Protein AF-A0AAD1R9L5-F1 (afdb_monomer)

Structure (mmCIF, N/CA/C/O backbone):
data_AF-A0AAD1R9L5-F1
#
_entry.id   AF-A0AAD1R9L5-F1
#
loop_
_atom_site.group_PDB
_atom_site.id
_atom_site.type_symbol
_atom_site.label_atom_id
_atom_site.label_alt_id
_atom_site.label_comp_id
_atom_site.label_asym_id
_atom_site.label_entity_id
_atom_site.label_seq_id
_atom_site.pdbx_PDB_ins_code
_atom_site.Cartn_x
_atom_site.Cartn_y
_atom_site.Cartn_z
_atom_site.occupancy
_atom_site.B_iso_or_equiv
_atom_site.auth_seq_id
_atom_site.auth_comp_id
_atom_site.auth_asym_id
_atom_site.auth_atom_id
_atom_site.pdbx_PDB_model_num
ATOM 1 N N . MET A 1 1 ? -3.241 -25.540 5.988 1.00 54.34 1 MET A N 1
ATOM 2 C CA . MET A 1 1 ? -2.332 -26.072 4.956 1.00 54.34 1 MET A CA 1
ATOM 3 C C . MET A 1 1 ? -3.235 -26.366 3.775 1.00 54.34 1 MET A C 1
ATOM 5 O O . MET A 1 1 ? -4.246 -27.006 4.025 1.00 54.34 1 MET A O 1
ATOM 9 N N . ASP A 1 2 ? -2.933 -25.818 2.599 1.00 51.81 2 ASP A N 1
ATOM 10 C CA . ASP A 1 2 ? -3.730 -25.871 1.354 1.00 51.81 2 ASP A CA 1
ATOM 11 C C . ASP A 1 2 ? -4.828 -24.798 1.185 1.00 51.81 2 ASP A C 1
ATOM 13 O O . ASP A 1 2 ? -6.010 -25.110 1.126 1.00 51.81 2 ASP A O 1
ATOM 17 N N . ASP A 1 3 ? -4.414 -23.523 1.104 1.00 52.16 3 ASP A N 1
ATOM 18 C CA . ASP A 1 3 ? -5.075 -22.484 0.266 1.00 52.16 3 ASP A CA 1
ATOM 19 C C . ASP A 1 3 ? -4.124 -21.304 -0.076 1.00 52.16 3 ASP A C 1
ATOM 21 O O . ASP A 1 3 ? -4.532 -20.162 -0.245 1.00 52.16 3 ASP A O 1
ATOM 25 N N . LEU A 1 4 ? -2.805 -21.539 -0.080 1.00 55.91 4 LEU A N 1
ATOM 26 C CA . LEU A 1 4 ? -1.789 -20.490 -0.306 1.00 55.91 4 LEU A CA 1
ATOM 27 C C . LEU A 1 4 ? -0.760 -20.868 -1.382 1.00 55.91 4 LEU A C 1
ATOM 29 O O . LEU A 1 4 ? 0.159 -20.101 -1.641 1.00 55.91 4 LEU A O 1
ATOM 33 N N . SER A 1 5 ? -0.878 -22.050 -1.995 1.00 53.38 5 SER A N 1
ATOM 34 C CA . SER A 1 5 ? 0.141 -22.589 -2.907 1.00 53.38 5 SER A CA 1
ATOM 35 C C . SER A 1 5 ? -0.279 -22.675 -4.377 1.00 53.38 5 SER A C 1
ATOM 37 O O . SER A 1 5 ? 0.530 -23.116 -5.184 1.00 53.38 5 SER A O 1
ATOM 39 N N . GLU A 1 6 ? -1.488 -22.241 -4.757 1.00 48.34 6 GLU A N 1
ATOM 40 C CA . GLU A 1 6 ? -1.919 -22.197 -6.172 1.00 48.34 6 GLU A CA 1
ATOM 41 C C . GLU A 1 6 ? -2.695 -20.924 -6.564 1.00 48.34 6 GLU A C 1
ATOM 43 O O . GLU A 1 6 ? -3.491 -20.921 -7.500 1.00 48.34 6 GLU A O 1
ATOM 48 N N . ILE A 1 7 ? -2.413 -19.790 -5.922 1.00 52.84 7 ILE A N 1
ATOM 49 C CA . ILE A 1 7 ? -2.625 -18.493 -6.576 1.00 52.84 7 ILE A CA 1
ATOM 50 C C . ILE A 1 7 ? -1.252 -18.079 -7.070 1.00 52.84 7 ILE A C 1
ATOM 52 O O . ILE A 1 7 ? -0.340 -17.877 -6.275 1.00 52.84 7 ILE A O 1
ATOM 56 N N . MET A 1 8 ? -1.072 -18.009 -8.388 1.00 54.56 8 MET A N 1
ATOM 57 C CA . MET A 1 8 ? 0.115 -17.370 -8.938 1.00 54.56 8 MET A CA 1
ATOM 58 C C . MET A 1 8 ? 0.167 -15.944 -8.390 1.00 54.56 8 MET A C 1
ATOM 60 O O . MET A 1 8 ? -0.639 -15.096 -8.767 1.00 54.56 8 MET A O 1
ATOM 64 N N . ASP A 1 9 ? 1.098 -15.734 -7.477 1.00 79.25 9 ASP A N 1
ATOM 65 C CA . ASP A 1 9 ? 1.165 -14.599 -6.578 1.00 79.25 9 ASP A CA 1
ATOM 66 C C . ASP A 1 9 ? 1.357 -13.298 -7.371 1.00 79.25 9 ASP A C 1
ATOM 68 O O . ASP A 1 9 ? 2.434 -13.066 -7.934 1.00 79.25 9 ASP A O 1
ATOM 72 N N . ILE A 1 10 ? 0.291 -12.492 -7.504 1.00 91.75 10 ILE A N 1
ATOM 73 C CA . ILE A 1 10 ? 0.253 -11.311 -8.389 1.00 91.75 10 ILE A CA 1
ATOM 74 C C . ILE A 1 10 ? 1.415 -10.366 -8.068 1.00 91.75 10 ILE A C 1
ATOM 76 O O . ILE A 1 10 ? 2.042 -9.841 -8.985 1.00 91.75 10 ILE A O 1
ATOM 80 N N . GLN A 1 11 ? 1.761 -10.213 -6.790 1.00 93.75 11 GLN A N 1
ATOM 81 C CA . GLN A 1 11 ? 2.853 -9.354 -6.347 1.00 93.75 11 GLN A CA 1
ATOM 82 C C . GLN A 1 11 ? 4.223 -9.783 -6.866 1.00 93.75 11 GLN A C 1
ATOM 84 O O . GLN A 1 11 ? 5.046 -8.924 -7.150 1.00 93.75 11 GLN A O 1
ATOM 89 N N . SER A 1 12 ? 4.470 -11.084 -7.048 1.00 92.75 12 SER A N 1
ATOM 90 C CA . SER A 1 12 ? 5.758 -11.587 -7.550 1.00 92.75 12 SER A CA 1
ATOM 91 C C . SER A 1 12 ? 5.874 -11.513 -9.075 1.00 92.75 12 SER A C 1
ATOM 93 O O . SER A 1 12 ? 6.974 -11.529 -9.621 1.00 92.75 12 SER A O 1
ATOM 95 N N . ARG A 1 13 ? 4.731 -11.448 -9.770 1.00 92.06 13 ARG A N 1
ATOM 96 C CA . ARG A 1 13 ? 4.631 -11.461 -11.240 1.00 92.06 13 ARG A CA 1
ATOM 97 C C . ARG A 1 13 ? 4.284 -10.104 -11.845 1.00 92.06 13 ARG A C 1
ATOM 99 O O . ARG A 1 13 ? 4.216 -9.986 -13.067 1.00 92.06 13 ARG A O 1
ATOM 106 N N . SER A 1 14 ? 4.012 -9.113 -11.005 1.00 95.44 14 SER A N 1
ATOM 107 C CA . SER A 1 14 ? 3.814 -7.729 -11.416 1.00 95.44 14 SER A CA 1
ATOM 108 C C . SER A 1 14 ? 5.100 -7.162 -12.022 1.00 95.44 14 SER A C 1
ATOM 110 O O . SER A 1 14 ? 6.197 -7.485 -11.570 1.00 95.44 14 SER A O 1
ATOM 112 N N . LEU A 1 15 ? 4.960 -6.257 -12.998 1.00 97.06 15 LEU A N 1
ATOM 113 C CA . LEU A 1 15 ? 6.082 -5.438 -13.474 1.00 97.06 15 LEU A CA 1
ATOM 114 C C . LEU A 1 15 ? 6.589 -4.487 -12.379 1.00 97.06 15 LEU A C 1
ATOM 116 O O . LEU A 1 15 ? 7.737 -4.075 -12.387 1.00 97.06 15 LEU A O 1
ATOM 120 N N . ALA A 1 16 ? 5.743 -4.139 -11.416 1.00 97.44 16 ALA A N 1
ATOM 121 C CA . ALA A 1 16 ? 6.121 -3.417 -10.210 1.00 97.44 16 ALA A CA 1
ATOM 122 C C . ALA A 1 16 ? 5.877 -4.355 -9.022 1.00 97.44 16 ALA A C 1
ATOM 124 O O . ALA A 1 16 ? 4.775 -4.324 -8.476 1.00 97.44 16 ALA A O 1
ATOM 125 N N . PRO A 1 17 ? 6.806 -5.267 -8.689 1.00 96.19 17 PRO A N 1
ATOM 126 C CA . PRO A 1 17 ? 6.578 -6.274 -7.661 1.00 96.19 17 PRO A CA 1
ATOM 127 C C . PRO A 1 17 ? 6.633 -5.685 -6.246 1.00 96.19 17 PRO A C 1
ATOM 129 O O . PRO A 1 17 ? 7.304 -4.678 -6.001 1.00 96.19 17 PRO A O 1
ATOM 132 N N . TRP A 1 18 ? 5.934 -6.318 -5.302 1.00 97.31 18 TRP A N 1
ATOM 133 C CA . TRP A 1 18 ? 5.874 -5.887 -3.900 1.00 97.31 18 TRP A CA 1
ATOM 134 C C . TRP A 1 18 ? 5.943 -7.057 -2.914 1.00 97.31 18 TRP A C 1
ATOM 136 O O . TRP A 1 18 ? 5.651 -8.199 -3.263 1.00 97.31 18 TRP A O 1
ATOM 146 N N . ASP A 1 19 ? 6.318 -6.762 -1.671 1.00 96.69 19 ASP A N 1
ATOM 147 C CA . ASP A 1 19 ? 6.076 -7.630 -0.517 1.00 96.69 19 ASP A CA 1
ATOM 148 C C . ASP A 1 19 ? 4.942 -7.071 0.352 1.00 96.69 19 ASP A C 1
ATOM 150 O O . ASP A 1 19 ? 4.421 -5.989 0.081 1.00 96.69 19 ASP A O 1
ATOM 154 N N . PHE A 1 20 ? 4.546 -7.810 1.389 1.00 96.19 20 PHE A N 1
ATOM 155 C CA . PHE A 1 20 ? 3.622 -7.3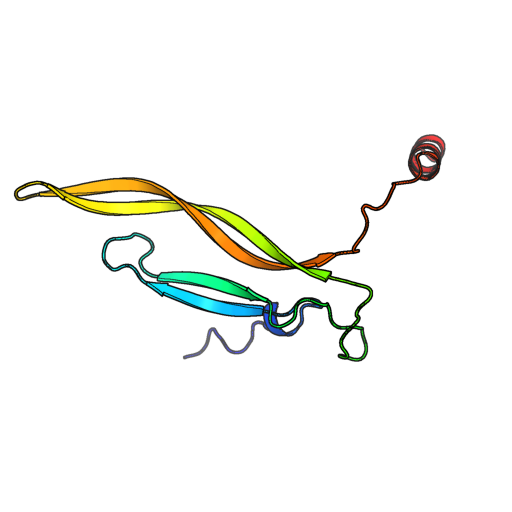12 2.402 1.00 96.19 20 PHE A CA 1
ATOM 156 C C . PHE A 1 20 ? 4.309 -7.197 3.758 1.00 96.19 20 PHE A C 1
ATOM 158 O O . PHE A 1 20 ? 4.895 -8.153 4.268 1.00 96.19 20 PHE A O 1
ATOM 165 N N . SER A 1 21 ? 4.129 -6.045 4.391 1.00 96.44 21 SER A N 1
ATOM 166 C CA . SER A 1 21 ? 4.312 -5.866 5.829 1.00 96.44 21 SER A CA 1
ATOM 167 C C . SER A 1 21 ? 2.973 -6.002 6.557 1.00 96.44 21 SER A C 1
ATOM 169 O O . SER A 1 21 ? 1.925 -5.650 6.019 1.00 96.44 21 SER A O 1
ATOM 171 N N . LEU A 1 22 ? 2.988 -6.533 7.780 1.00 96.94 22 LEU A N 1
ATOM 172 C CA . LEU A 1 22 ? 1.777 -6.713 8.582 1.00 96.94 22 LEU A CA 1
ATOM 173 C C . LEU A 1 22 ? 1.676 -5.605 9.637 1.00 96.94 22 LEU A C 1
ATOM 175 O O . LEU A 1 22 ? 2.462 -5.576 10.583 1.00 96.94 22 LEU A O 1
ATOM 179 N N . ASP A 1 23 ? 0.683 -4.729 9.502 1.00 97.06 23 ASP A N 1
ATOM 180 C CA . ASP A 1 23 ? 0.264 -3.782 10.538 1.00 97.06 23 ASP A CA 1
ATOM 181 C C . ASP A 1 23 ? -0.700 -4.498 11.496 1.00 97.06 23 ASP A C 1
ATOM 183 O O . ASP A 1 23 ? -1.843 -4.807 11.141 1.00 97.06 23 ASP A O 1
ATOM 187 N N . MET A 1 24 ? -0.228 -4.775 12.713 1.00 98.00 24 MET A N 1
ATOM 188 C CA . MET A 1 24 ? -0.997 -5.443 13.760 1.00 98.00 24 MET A CA 1
ATOM 189 C C . MET A 1 24 ? -1.339 -4.482 14.897 1.00 98.00 24 MET A C 1
ATOM 191 O O . MET A 1 24 ? -0.453 -3.993 15.595 1.00 98.00 24 MET A O 1
ATOM 195 N N . ASP A 1 25 ? -2.633 -4.301 15.147 1.00 97.19 25 ASP A N 1
ATOM 196 C CA . ASP A 1 25 ? -3.145 -3.539 16.283 1.00 97.19 25 ASP A CA 1
ATOM 197 C C . ASP A 1 25 ? -4.234 -4.351 17.010 1.00 97.19 25 ASP A C 1
ATOM 199 O O . ASP A 1 25 ? -5.329 -4.542 16.469 1.00 97.19 25 ASP A O 1
ATOM 203 N N . PRO A 1 26 ? -3.980 -4.833 18.244 1.00 96.62 26 PRO A N 1
ATOM 204 C CA . PRO A 1 26 ? -4.937 -5.645 18.996 1.00 96.62 26 PRO A CA 1
ATOM 205 C C . PRO A 1 26 ? -6.196 -4.877 19.422 1.00 96.62 26 PRO A C 1
ATOM 207 O O . PRO A 1 26 ? -7.168 -5.492 19.867 1.00 96.62 26 PRO A O 1
ATOM 210 N N . ASN A 1 27 ? -6.186 -3.548 19.319 1.00 96.50 27 ASN A N 1
ATOM 211 C CA . ASN A 1 27 ? -7.328 -2.693 19.596 1.00 96.50 27 ASN A CA 1
ATOM 212 C C . ASN A 1 27 ? -8.075 -2.286 18.324 1.00 96.50 27 ASN A C 1
ATOM 214 O O . ASN A 1 27 ? -9.019 -1.514 18.423 1.00 96.50 27 ASN A O 1
ATOM 218 N N . ARG A 1 28 ? -7.727 -2.811 17.147 1.00 97.19 28 ARG A N 1
ATOM 219 C CA . ARG A 1 28 ? -8.389 -2.472 15.884 1.00 97.19 28 ARG A CA 1
ATOM 220 C C . ARG A 1 28 ? -9.109 -3.669 15.268 1.00 97.19 28 ARG A C 1
ATOM 222 O O . ARG A 1 28 ? -8.693 -4.814 15.426 1.00 97.19 28 ARG A O 1
ATOM 229 N N . TYR A 1 29 ? -10.180 -3.405 14.523 1.00 97.44 29 TYR A N 1
ATOM 230 C CA . TYR A 1 29 ? -10.768 -4.351 13.577 1.00 97.44 29 TYR A CA 1
ATOM 231 C C . TYR A 1 29 ? -10.700 -3.790 12.140 1.00 97.44 29 TYR A C 1
ATOM 233 O O . TYR A 1 29 ? -11.217 -2.691 11.917 1.00 97.44 29 TYR A O 1
ATOM 241 N N . PRO A 1 30 ? -10.114 -4.526 11.170 1.00 97.44 30 PRO A N 1
ATOM 242 C CA . PRO A 1 30 ? -9.377 -5.778 11.360 1.00 97.44 30 PRO A CA 1
ATOM 243 C C . PRO A 1 30 ? -8.073 -5.559 12.150 1.00 97.44 30 PRO A C 1
ATOM 245 O O . PRO A 1 30 ? -7.422 -4.519 12.032 1.00 97.44 30 PRO A O 1
ATOM 248 N N . MET A 1 31 ? -7.711 -6.553 12.968 1.00 98.06 31 MET A N 1
ATOM 249 C CA . MET A 1 31 ? -6.511 -6.506 13.818 1.00 98.06 31 MET A CA 1
ATOM 250 C C . MET A 1 31 ? -5.242 -6.455 12.971 1.00 98.06 31 MET A C 1
ATOM 252 O O . MET A 1 31 ? -4.337 -5.677 13.255 1.00 98.06 31 MET A O 1
ATOM 256 N N . VAL A 1 32 ? -5.199 -7.278 11.924 1.00 98.00 32 VAL A N 1
ATOM 257 C CA . VAL A 1 32 ? -4.077 -7.372 10.994 1.00 98.00 32 VAL A CA 1
ATOM 258 C C . VAL A 1 32 ? -4.490 -6.746 9.671 1.00 98.00 32 VAL A C 1
ATOM 260 O O . VAL A 1 32 ? -5.503 -7.133 9.090 1.00 98.00 32 VAL A O 1
ATOM 263 N N . ILE A 1 33 ? -3.695 -5.795 9.197 1.00 98.06 33 ILE A N 1
ATOM 264 C CA . ILE A 1 33 ? -3.798 -5.201 7.866 1.00 98.06 33 ILE A CA 1
ATOM 265 C C . ILE A 1 33 ? -2.482 -5.492 7.151 1.00 98.06 33 ILE A C 1
ATOM 267 O O . ILE A 1 33 ? -1.413 -5.257 7.704 1.00 98.06 33 ILE A O 1
ATOM 271 N N . SER A 1 34 ? -2.555 -6.037 5.939 1.00 96.88 34 SER A N 1
ATOM 272 C CA . SER A 1 34 ? -1.370 -6.213 5.093 1.00 96.88 34 SER A CA 1
ATOM 273 C C . SER A 1 34 ? -1.154 -4.941 4.280 1.00 96.88 34 SER A C 1
ATOM 275 O O . SER A 1 34 ? -2.065 -4.520 3.571 1.00 96.88 34 SER A O 1
ATOM 277 N N . GLU A 1 35 ? 0.025 -4.336 4.389 1.00 97.81 35 GLU A N 1
ATOM 278 C CA . GLU A 1 35 ? 0.430 -3.175 3.595 1.00 97.81 35 GLU A CA 1
ATOM 279 C C . GLU A 1 35 ? 1.542 -3.566 2.628 1.00 97.81 35 GLU A C 1
ATOM 281 O O . GLU A 1 35 ? 2.563 -4.121 3.043 1.00 97.81 35 GLU A O 1
ATOM 286 N N . ALA A 1 36 ? 1.331 -3.288 1.344 1.00 97.94 36 ALA A N 1
ATOM 287 C CA . ALA A 1 36 ? 2.288 -3.593 0.295 1.00 97.94 36 ALA A CA 1
ATOM 288 C C . ALA A 1 36 ? 3.480 -2.622 0.301 1.00 97.94 36 ALA A C 1
ATOM 290 O O . ALA A 1 36 ? 3.284 -1.409 0.403 1.00 97.94 36 ALA A O 1
ATOM 291 N N . ASN A 1 37 ? 4.696 -3.141 0.106 1.00 97.81 37 ASN A N 1
ATOM 292 C CA . ASN A 1 37 ? 5.901 -2.341 -0.125 1.00 97.81 37 ASN A CA 1
ATOM 293 C C . ASN A 1 37 ? 6.521 -2.705 -1.471 1.00 97.81 37 ASN A C 1
ATOM 295 O O . ASN A 1 37 ? 6.860 -3.863 -1.717 1.00 97.81 37 ASN A O 1
ATOM 299 N N . CYS A 1 38 ? 6.691 -1.716 -2.346 1.00 97.81 38 CYS A N 1
ATOM 300 C CA . CYS A 1 38 ? 7.303 -1.942 -3.651 1.00 97.81 38 CYS A CA 1
ATOM 301 C C . CYS A 1 38 ? 8.767 -2.366 -3.480 1.00 97.81 38 CYS A C 1
ATOM 303 O O . CYS A 1 38 ? 9.516 -1.720 -2.748 1.00 97.81 38 CYS A O 1
ATOM 305 N N . LEU A 1 39 ? 9.180 -3.433 -4.169 1.00 96.62 39 LEU A N 1
ATOM 306 C CA . LEU A 1 39 ? 10.529 -3.996 -4.032 1.00 96.62 39 LEU A CA 1
ATOM 307 C C . LEU A 1 39 ? 11.610 -3.145 -4.711 1.00 96.62 39 LEU A C 1
ATOM 309 O O . LEU A 1 39 ? 12.776 -3.214 -4.330 1.00 96.62 39 LEU A O 1
ATOM 313 N N . SER A 1 40 ? 11.227 -2.354 -5.713 1.00 96.56 40 SER A N 1
ATOM 314 C CA . SER A 1 40 ? 12.094 -1.411 -6.422 1.00 96.56 40 SER A CA 1
ATOM 315 C C . SER A 1 40 ? 11.324 -0.126 -6.731 1.00 96.56 40 SER A C 1
ATOM 317 O O . SER A 1 40 ? 10.088 -0.118 -6.766 1.00 96.56 40 SER A O 1
ATOM 319 N N . SER A 1 41 ? 12.0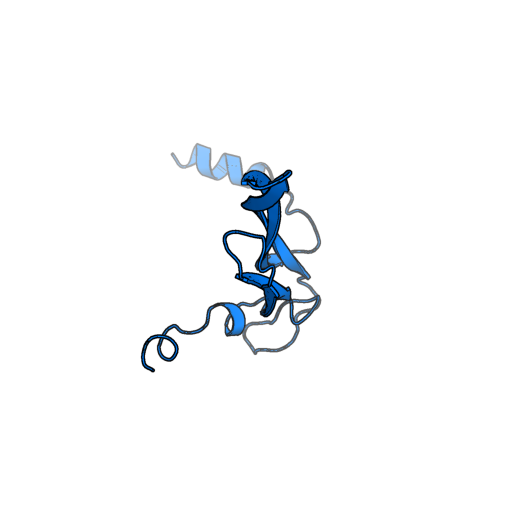61 0.967 -6.942 1.00 97.00 41 SER A N 1
ATOM 320 C CA . SER A 1 41 ? 11.520 2.255 -7.397 1.00 97.00 41 SER A CA 1
ATOM 321 C C . SER A 1 41 ? 11.243 2.286 -8.901 1.00 97.00 41 SER A C 1
ATOM 323 O O . SER A 1 41 ? 10.559 3.186 -9.382 1.00 97.00 41 SER A O 1
ATOM 325 N N . VAL A 1 42 ? 11.779 1.320 -9.648 1.00 97.25 42 VAL A N 1
ATOM 326 C CA . VAL A 1 42 ? 11.578 1.158 -11.092 1.00 97.25 42 VAL A CA 1
ATOM 327 C C . VAL A 1 42 ? 10.857 -0.156 -11.374 1.00 97.25 42 VAL A C 1
ATOM 329 O O . VAL A 1 42 ? 10.806 -1.042 -10.518 1.00 97.25 42 VAL A O 1
ATOM 332 N N . CYS A 1 43 ? 10.256 -0.277 -12.553 1.00 98.00 43 CYS A N 1
ATOM 333 C CA . CYS A 1 43 ? 9.584 -1.515 -12.945 1.00 98.00 43 CYS A CA 1
ATOM 334 C C . CYS A 1 43 ? 10.568 -2.556 -13.488 1.00 98.00 43 CYS A C 1
ATOM 336 O O . CYS A 1 43 ? 11.733 -2.260 -13.736 1.00 98.00 43 CYS A O 1
ATOM 338 N N . THR A 1 44 ? 10.085 -3.767 -13.735 1.00 97.38 44 THR A N 1
ATOM 339 C CA . THR A 1 44 ? 10.779 -4.817 -14.474 1.00 97.38 44 THR A CA 1
ATOM 340 C C . THR A 1 44 ? 10.308 -4.861 -15.929 1.00 97.38 44 THR A C 1
ATOM 342 O O . THR A 1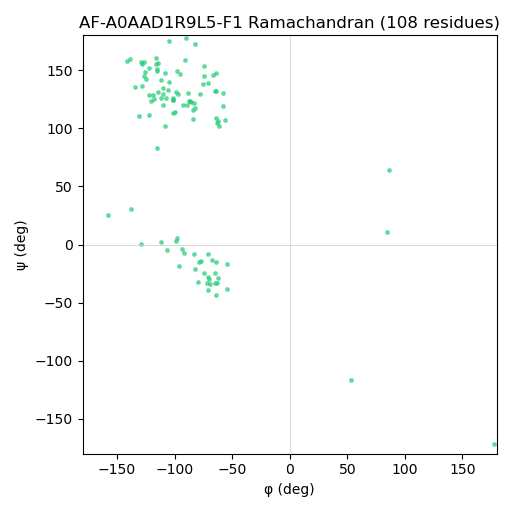 44 ? 9.173 -4.501 -16.245 1.00 97.38 44 THR A O 1
ATOM 345 N N . ASP A 1 45 ? 11.192 -5.264 -16.839 1.00 94.56 45 ASP A N 1
ATOM 346 C CA . ASP A 1 45 ? 10.883 -5.508 -18.247 1.00 94.56 45 ASP A CA 1
ATOM 347 C C . ASP A 1 45 ? 10.447 -6.965 -18.498 1.00 94.56 45 ASP A C 1
ATOM 349 O O . ASP A 1 45 ? 10.443 -7.817 -17.607 1.00 94.56 45 ASP A O 1
ATOM 353 N N . SER A 1 46 ? 10.102 -7.290 -19.747 1.00 93.19 46 SER A N 1
ATOM 354 C CA . SER A 1 46 ? 9.712 -8.652 -20.145 1.00 93.19 46 SER A CA 1
ATOM 355 C C . SER A 1 46 ? 10.824 -9.698 -20.002 1.00 93.19 46 SER A C 1
ATOM 357 O O . SER A 1 46 ? 10.549 -10.893 -20.082 1.00 93.19 46 SER A O 1
ATOM 359 N N . SER A 1 47 ? 12.075 -9.263 -19.844 1.00 94.19 47 SER A N 1
ATOM 360 C CA . SER A 1 47 ? 13.236 -10.125 -19.615 1.00 94.19 47 SER A CA 1
ATOM 361 C C . SER A 1 47 ? 13.505 -10.340 -18.120 1.00 94.19 47 SER A C 1
ATOM 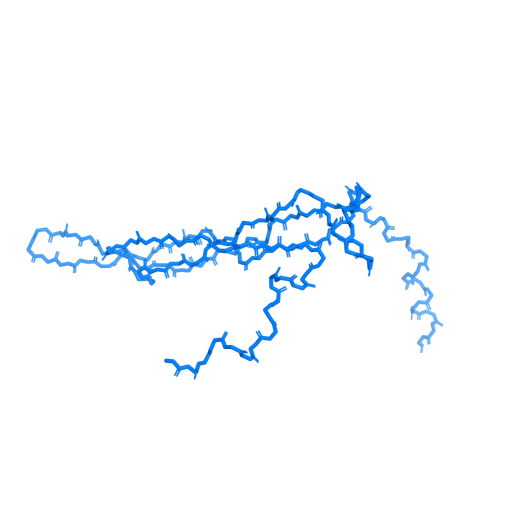363 O O . SER A 1 47 ? 14.360 -11.153 -17.773 1.00 94.19 47 SER A O 1
ATOM 365 N N . GLY A 1 48 ? 12.779 -9.635 -17.242 1.00 91.19 48 GLY A N 1
ATOM 366 C CA . GLY A 1 48 ? 12.944 -9.664 -15.791 1.00 91.19 48 GLY A CA 1
ATOM 367 C C . GLY A 1 48 ? 14.027 -8.723 -15.255 1.00 91.19 48 GLY A C 1
ATOM 368 O O . GLY A 1 48 ? 14.373 -8.830 -14.081 1.00 91.19 48 GLY A O 1
ATOM 369 N N . ASN A 1 49 ? 14.569 -7.820 -16.078 1.00 95.38 49 ASN A N 1
ATOM 370 C CA . ASN A 1 49 ? 15.543 -6.816 -15.642 1.00 95.38 49 ASN A CA 1
ATOM 371 C C . ASN A 1 49 ? 14.837 -5.527 -15.218 1.00 95.38 49 ASN A C 1
ATOM 373 O O . ASN A 1 49 ? 13.722 -5.258 -15.652 1.00 95.38 49 ASN A O 1
ATOM 377 N N . GLU A 1 50 ? 15.495 -4.700 -14.409 1.00 95.88 50 GLU A N 1
ATOM 378 C CA . GLU A 1 50 ? 14.981 -3.369 -14.083 1.00 95.88 50 GLU A CA 1
ATOM 379 C C . GLU A 1 50 ? 14.918 -2.470 -15.330 1.00 95.88 50 GLU A C 1
ATOM 381 O O . GLU A 1 50 ? 15.887 -2.360 -16.084 1.00 95.88 50 GLU A O 1
ATOM 386 N N . ASN A 1 51 ? 13.781 -1.800 -15.521 1.00 96.12 51 ASN A N 1
ATOM 387 C CA . ASN A 1 51 ? 13.542 -0.816 -16.565 1.00 96.12 51 ASN A CA 1
ATOM 388 C C . ASN A 1 51 ? 13.486 0.598 -15.956 1.00 96.12 51 ASN A C 1
ATOM 390 O O . ASN A 1 51 ? 12.445 0.983 -15.419 1.00 96.12 51 ASN A O 1
ATOM 394 N N . PRO A 1 52 ? 14.558 1.401 -16.072 1.00 94.62 52 PRO A N 1
ATOM 395 C CA . PRO A 1 52 ? 14.614 2.742 -15.495 1.00 94.62 52 PRO A CA 1
ATOM 396 C C . PRO A 1 52 ? 13.716 3.767 -16.205 1.00 94.62 52 PRO A C 1
ATOM 398 O O . PRO A 1 52 ? 13.578 4.886 -15.715 1.00 94.62 52 PRO A O 1
ATOM 401 N N . GLU A 1 53 ? 13.112 3.418 -17.344 1.00 94.38 53 GLU A N 1
ATOM 402 C CA . GLU A 1 53 ? 12.165 4.284 -18.055 1.00 94.38 53 GLU A CA 1
ATOM 403 C C . GLU A 1 53 ? 10.778 4.301 -17.405 1.00 94.38 53 GLU A C 1
ATOM 405 O O . GLU A 1 53 ? 9.972 5.169 -17.731 1.00 94.38 53 GLU A O 1
ATOM 410 N N . LEU A 1 54 ? 10.491 3.363 -16.495 1.00 96.44 54 LEU A N 1
ATOM 411 C CA . LEU A 1 54 ? 9.201 3.221 -15.828 1.00 96.44 54 LEU A CA 1
ATOM 412 C C . LEU A 1 54 ? 9.361 3.252 -14.307 1.00 96.44 54 LEU A C 1
ATOM 414 O O . LEU A 1 54 ? 10.306 2.692 -13.750 1.00 96.44 54 LEU A O 1
ATOM 418 N N . ILE A 1 55 ? 8.403 3.877 -13.626 1.00 97.12 55 ILE A N 1
ATOM 419 C CA . ILE A 1 55 ? 8.428 4.076 -12.175 1.00 97.12 55 ILE A CA 1
ATOM 420 C C . ILE A 1 55 ? 7.438 3.122 -11.513 1.00 97.12 55 ILE A C 1
ATOM 422 O O . ILE A 1 55 ? 6.281 3.015 -11.921 1.00 97.12 55 ILE A O 1
ATOM 426 N N . SER A 1 56 ? 7.897 2.453 -10.460 1.00 98.12 56 SER A N 1
ATOM 427 C CA . SER A 1 56 ? 7.067 1.636 -9.579 1.00 98.12 56 SER A CA 1
ATOM 428 C C . SER A 1 56 ? 6.520 2.512 -8.450 1.00 98.12 56 SER A C 1
ATOM 430 O O . SER A 1 56 ? 7.289 3.113 -7.697 1.00 98.12 56 SER A O 1
ATOM 432 N N . LEU A 1 57 ? 5.192 2.616 -8.342 1.00 97.94 57 LEU A N 1
ATOM 433 C CA . LEU A 1 57 ? 4.518 3.450 -7.343 1.00 97.94 57 LEU A CA 1
ATOM 434 C C . LEU A 1 57 ? 3.482 2.661 -6.530 1.00 97.94 57 LEU A 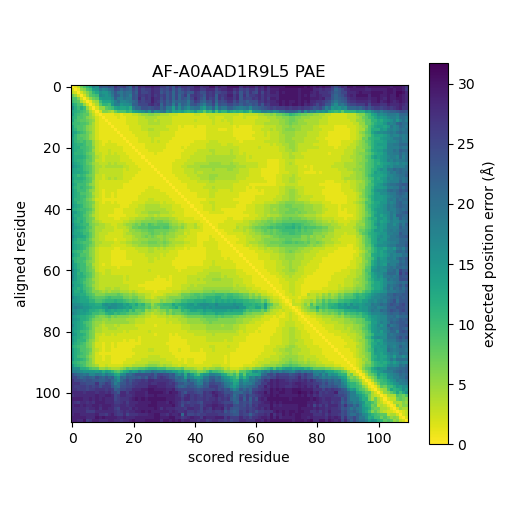C 1
ATOM 436 O O . LEU A 1 57 ? 2.788 1.807 -7.087 1.00 97.94 57 LEU A O 1
ATOM 440 N N . PRO A 1 58 ? 3.320 2.972 -5.231 1.00 98.25 58 PRO A N 1
ATOM 441 C CA . PRO A 1 58 ? 2.314 2.341 -4.385 1.00 98.25 58 PRO A CA 1
ATOM 442 C C . PRO A 1 58 ? 0.894 2.794 -4.755 1.00 98.25 58 PRO A C 1
ATOM 444 O O . PRO A 1 58 ? 0.634 3.981 -4.954 1.00 98.25 58 PRO A O 1
ATOM 447 N N . ILE A 1 59 ? -0.050 1.855 -4.766 1.00 98.31 59 ILE A N 1
ATOM 448 C CA . ILE A 1 59 ? -1.486 2.128 -4.875 1.00 98.31 59 ILE A CA 1
ATOM 449 C C . ILE A 1 59 ? -2.060 2.230 -3.465 1.00 98.31 59 ILE A C 1
ATOM 451 O O . ILE A 1 59 ? -2.013 1.266 -2.698 1.00 98.31 59 ILE A O 1
ATOM 455 N N . GLN A 1 60 ? -2.626 3.387 -3.131 1.00 98.38 60 GLN A N 1
ATOM 456 C CA . GLN A 1 60 ? -3.202 3.654 -1.815 1.00 98.38 60 GLN A CA 1
ATOM 457 C C . GLN A 1 60 ? -4.730 3.623 -1.855 1.00 98.38 60 GLN A C 1
ATOM 459 O O . GLN A 1 60 ? -5.349 4.149 -2.778 1.00 98.38 60 GLN A O 1
ATOM 464 N N . GLN A 1 61 ? -5.335 3.050 -0.819 1.00 97.94 61 GLN A N 1
ATOM 465 C CA . GLN A 1 61 ? -6.777 3.022 -0.625 1.00 97.94 61 GLN A CA 1
ATOM 466 C C . GLN A 1 61 ? -7.123 3.391 0.816 1.00 97.94 61 GLN A C 1
ATOM 468 O O . GLN A 1 61 ? -6.517 2.889 1.762 1.00 97.94 61 GLN A O 1
ATOM 473 N N . ASP A 1 62 ? -8.126 4.250 0.982 1.00 98.12 62 ASP A N 1
ATOM 474 C CA . ASP A 1 62 ? -8.686 4.559 2.293 1.00 98.12 62 ASP A CA 1
ATOM 475 C C . ASP A 1 62 ? -9.716 3.480 2.662 1.00 98.12 62 ASP A C 1
ATOM 477 O O . ASP A 1 62 ? -10.683 3.236 1.934 1.00 98.12 62 ASP A O 1
ATOM 481 N N . ILE A 1 63 ? -9.487 2.805 3.787 1.00 97.62 63 ILE A N 1
ATOM 482 C CA . ILE A 1 63 ? -10.369 1.774 4.333 1.00 97.62 63 ILE A CA 1
ATOM 483 C C . ILE A 1 63 ? -10.930 2.206 5.683 1.00 97.62 63 ILE A C 1
ATOM 485 O O . ILE A 1 63 ? -10.331 2.992 6.416 1.00 97.62 63 ILE A O 1
ATOM 489 N N . MET A 1 64 ? -12.081 1.644 6.034 1.00 98.44 64 MET A N 1
ATOM 490 C CA . MET A 1 64 ? -12.701 1.877 7.330 1.00 98.44 64 MET A CA 1
ATOM 491 C C . MET A 1 64 ? -12.190 0.861 8.350 1.00 98.44 64 MET A C 1
ATOM 493 O O . MET A 1 64 ? -12.232 -0.344 8.102 1.00 98.44 64 MET A O 1
ATOM 497 N N . VAL A 1 65 ? -11.757 1.344 9.510 1.00 98.44 65 VAL A N 1
ATOM 498 C CA . VAL A 1 65 ? -11.313 0.517 10.636 1.00 98.44 65 VAL A CA 1
ATOM 499 C C . VAL A 1 65 ? -12.087 0.885 11.896 1.00 98.44 65 VAL A C 1
ATOM 501 O O . VAL A 1 65 ? -12.485 2.034 12.085 1.00 98.44 65 VAL A O 1
ATOM 504 N N . LEU A 1 66 ? -12.317 -0.091 12.769 1.00 98.44 66 LEU A N 1
ATOM 505 C CA . LEU A 1 66 ?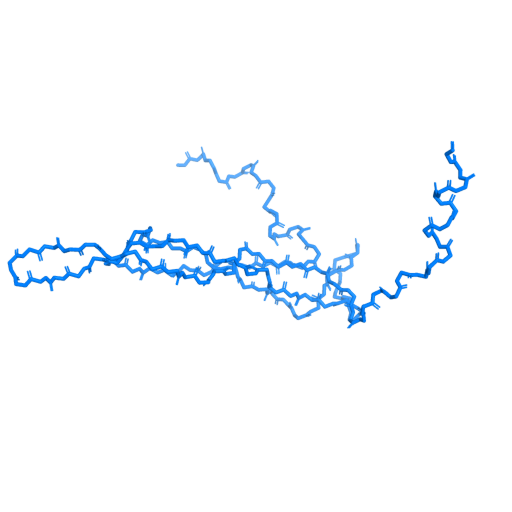 -12.904 0.154 14.086 1.00 98.44 66 LEU A CA 1
ATOM 506 C C . LEU A 1 66 ? -11.803 0.140 15.139 1.00 98.44 66 LEU A C 1
ATOM 508 O O . LEU A 1 66 ? -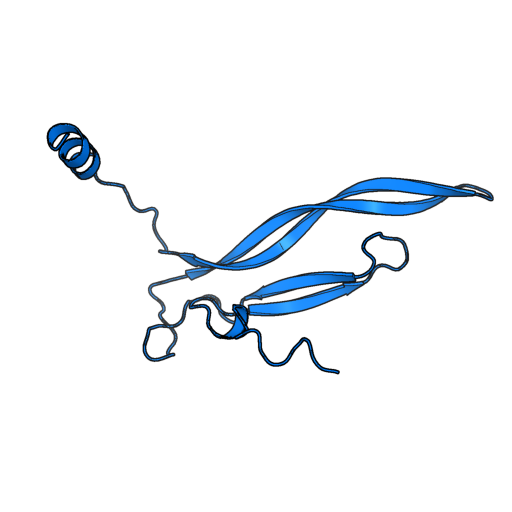11.104 -0.861 15.259 1.00 98.44 66 LEU A O 1
ATOM 512 N N . ILE A 1 67 ? -11.685 1.205 15.923 1.00 98.00 67 ILE A N 1
ATOM 513 C CA . ILE A 1 67 ? -10.755 1.316 17.048 1.00 98.00 67 ILE A CA 1
ATOM 514 C C . ILE A 1 67 ? -11.519 1.082 18.346 1.00 98.00 67 ILE A C 1
ATOM 516 O O . ILE A 1 67 ? -12.512 1.753 18.624 1.00 98.00 67 ILE A O 1
ATOM 520 N N . ARG A 1 68 ? -11.061 0.116 19.136 1.00 96.69 68 ARG A N 1
ATOM 521 C CA . ARG A 1 68 ? -11.546 -0.198 20.476 1.00 96.69 68 ARG A CA 1
ATOM 522 C C . ARG A 1 68 ? -10.851 0.714 21.477 1.00 96.69 68 ARG A C 1
ATOM 524 O O . ARG A 1 68 ? -9.650 0.595 21.706 1.00 96.69 68 ARG A O 1
ATOM 531 N N . GLU A 1 69 ? -11.627 1.556 22.136 1.00 94.44 69 GLU A N 1
ATOM 532 C CA . GLU A 1 69 ? -11.176 2.408 23.233 1.00 94.44 69 GLU A CA 1
ATOM 533 C C . GLU A 1 69 ? -11.818 1.934 24.539 1.00 94.44 69 GLU A C 1
ATOM 535 O O . GLU A 1 69 ? -12.990 1.551 24.567 1.00 94.44 69 GLU A O 1
ATOM 540 N N . GLN A 1 70 ? -11.064 1.968 25.636 1.00 91.62 70 GLN A N 1
ATOM 541 C CA . GLN A 1 70 ? -11.635 1.773 26.965 1.00 91.62 70 GLN A CA 1
ATOM 542 C C . GLN A 1 70 ? -12.154 3.117 27.479 1.00 91.62 70 GLN A C 1
ATOM 544 O O . GLN A 1 70 ? -11.393 4.082 27.572 1.00 91.62 70 GLN A O 1
ATOM 549 N N . LYS A 1 71 ? -13.441 3.178 27.821 1.00 90.19 71 LYS A N 1
ATOM 550 C CA . LYS A 1 71 ? -14.051 4.319 28.509 1.00 90.19 71 LYS A CA 1
ATOM 551 C C . LYS A 1 71 ? -14.658 3.822 29.809 1.00 90.19 71 LYS A C 1
ATOM 553 O O . LYS A 1 71 ? -15.618 3.058 29.800 1.00 90.19 71 LYS A O 1
ATOM 558 N N . ASP A 1 72 ? -14.062 4.243 30.919 1.00 89.25 72 ASP A N 1
ATOM 559 C CA . ASP A 1 72 ? -14.391 3.763 32.260 1.00 89.25 72 ASP A CA 1
ATOM 560 C C . ASP A 1 72 ? -14.333 2.222 32.347 1.00 89.25 72 ASP A C 1
ATOM 562 O O . ASP A 1 72 ? -13.270 1.618 32.160 1.00 89.25 72 ASP A O 1
ATOM 566 N N . CYS A 1 73 ? -15.472 1.585 32.624 1.00 90.00 73 CYS A N 1
ATOM 567 C CA . CYS A 1 73 ? -15.614 0.134 32.736 1.00 90.00 73 CYS A CA 1
ATOM 568 C C . CYS A 1 73 ? -16.045 -0.545 31.423 1.00 90.00 73 CYS A C 1
ATOM 570 O O . CYS A 1 73 ? -16.103 -1.773 31.388 1.00 90.00 73 CYS A O 1
ATOM 572 N N . ASP A 1 74 ? -16.324 0.224 30.366 1.00 92.94 74 ASP A N 1
ATOM 573 C CA . ASP A 1 74 ? -16.870 -0.272 29.102 1.00 92.94 74 ASP A CA 1
ATOM 574 C C . ASP A 1 74 ? -15.880 -0.105 27.937 1.00 92.94 74 ASP A C 1
ATOM 576 O O . ASP A 1 74 ? -14.995 0.757 27.932 1.00 92.94 74 ASP A O 1
ATOM 580 N N . TYR A 1 75 ? -16.049 -0.933 26.903 1.00 92.62 75 TYR A N 1
ATOM 581 C CA . TYR A 1 75 ? -15.365 -0.758 25.623 1.00 92.62 75 TYR A CA 1
ATOM 582 C C . TYR A 1 75 ? -16.286 -0.070 24.626 1.00 92.62 75 TYR A C 1
ATOM 584 O O . TYR A 1 75 ? -17.422 -0.496 24.414 1.00 92.62 75 TYR A O 1
ATOM 592 N N . VAL A 1 76 ? -15.767 0.959 23.966 1.00 94.69 76 VAL A N 1
ATOM 593 C CA . VAL A 1 76 ? -16.446 1.635 22.862 1.00 94.69 76 VAL A CA 1
ATOM 594 C C . VAL A 1 76 ? -15.656 1.449 21.577 1.00 94.69 76 VAL A C 1
ATOM 596 O O . VAL A 1 76 ? -14.431 1.346 21.596 1.00 94.69 76 VAL A O 1
ATOM 599 N N . TYR A 1 77 ? -16.366 1.418 20.452 1.00 95.75 77 TYR A N 1
ATOM 600 C CA . TYR A 1 77 ? -15.757 1.340 19.132 1.00 95.75 77 TYR A CA 1
ATOM 601 C C . TYR A 1 77 ? -15.953 2.652 18.394 1.00 95.75 77 TYR A C 1
ATOM 603 O O . TYR A 1 77 ? -17.072 3.158 18.286 1.00 95.75 77 TYR A O 1
ATOM 611 N N . LYS A 1 78 ? -14.858 3.184 17.867 1.00 96.50 78 LYS A N 1
ATOM 612 C CA . LYS A 1 78 ? -14.847 4.367 17.021 1.00 96.50 78 LYS A CA 1
ATOM 613 C C . LYS A 1 78 ? -14.506 3.963 15.597 1.00 96.50 78 LYS A C 1
ATOM 615 O O . LYS A 1 78 ? -13.591 3.181 15.370 1.00 96.50 78 LYS A O 1
ATOM 620 N N . LEU A 1 79 ? -15.256 4.497 14.646 1.00 97.88 79 LEU A N 1
ATOM 621 C CA . LEU A 1 79 ? -15.011 4.294 13.228 1.00 97.88 79 LEU A CA 1
ATOM 622 C C . LEU A 1 79 ? -13.996 5.334 12.735 1.00 97.88 79 LEU A C 1
ATOM 624 O O . LEU A 1 79 ? -14.223 6.534 12.892 1.00 97.88 79 LEU A O 1
ATOM 628 N N . GLU A 1 80 ? -12.893 4.877 12.148 1.00 97.88 80 GLU A N 1
ATOM 629 C CA . GLU A 1 80 ? -11.826 5.721 11.603 1.00 97.88 80 GLU A CA 1
ATOM 630 C C . GLU A 1 80 ? -11.490 5.325 10.160 1.00 97.88 80 GLU A C 1
ATOM 632 O O . GLU A 1 80 ? -11.734 4.193 9.742 1.00 97.88 80 GLU A O 1
ATOM 637 N N . SER A 1 81 ? -10.946 6.272 9.393 1.00 97.94 81 SER A N 1
ATOM 638 C CA . SER A 1 81 ? -10.409 6.017 8.054 1.00 97.94 81 SER A CA 1
ATOM 639 C C . SER A 1 81 ? -8.899 5.817 8.149 1.00 97.94 81 SER A C 1
ATOM 641 O O . SER A 1 81 ? -8.206 6.646 8.744 1.00 97.94 81 SER A O 1
ATOM 643 N N . LYS A 1 82 ? -8.390 4.733 7.565 1.00 97.50 82 LYS A N 1
ATOM 644 C CA . LYS A 1 82 ? -6.959 4.430 7.467 1.00 97.50 82 LYS A CA 1
ATOM 645 C C . LYS A 1 82 ? -6.577 4.267 6.003 1.00 97.50 82 LYS A C 1
ATOM 647 O O . LYS A 1 82 ? -7.179 3.471 5.289 1.00 97.50 82 LYS A O 1
ATOM 652 N N . ARG A 1 83 ? -5.531 4.975 5.584 1.00 98.31 83 ARG A N 1
ATOM 653 C CA . ARG A 1 83 ? -4.897 4.777 4.281 1.00 98.31 83 ARG A CA 1
ATOM 654 C C . ARG A 1 83 ? -4.000 3.547 4.318 1.00 98.31 83 ARG A C 1
ATOM 656 O O . ARG A 1 83 ? -3.175 3.435 5.219 1.00 98.31 83 ARG A O 1
ATOM 663 N N . VAL A 1 84 ? -4.170 2.656 3.350 1.00 98.12 84 VAL A N 1
ATOM 664 C CA . VAL A 1 84 ? -3.434 1.394 3.223 1.00 98.12 84 VAL A CA 1
ATOM 665 C C . VAL A 1 84 ? -2.859 1.288 1.822 1.00 98.12 84 VAL A C 1
ATOM 667 O O . VAL A 1 84 ? -3.554 1.573 0.846 1.00 98.12 84 VAL A O 1
ATOM 670 N N . THR A 1 85 ? -1.607 0.852 1.713 1.00 98.56 85 THR A N 1
ATOM 671 C CA . THR A 1 85 ? -1.031 0.478 0.417 1.00 98.56 85 THR A CA 1
ATOM 672 C C . THR A 1 85 ? -1.447 -0.947 0.066 1.00 98.56 85 THR A C 1
ATOM 674 O O . THR A 1 85 ? -1.110 -1.884 0.786 1.00 98.56 85 THR A O 1
ATOM 677 N N . VAL A 1 86 ? -2.186 -1.127 -1.030 1.00 97.56 86 VAL A N 1
ATOM 678 C CA . VAL A 1 86 ? -2.757 -2.434 -1.422 1.00 97.56 86 VAL A CA 1
ATOM 679 C C . VAL A 1 86 ? -1.901 -3.198 -2.434 1.00 97.56 86 VAL A C 1
ATOM 681 O O . VAL A 1 86 ? -2.048 -4.408 -2.584 1.00 97.56 86 VAL A O 1
ATOM 684 N N . GLY A 1 87 ? -1.004 -2.499 -3.124 1.00 97.94 87 GLY A N 1
ATOM 685 C CA . GLY A 1 87 ? -0.098 -3.059 -4.120 1.00 97.94 87 GLY A CA 1
ATOM 686 C C . GLY A 1 87 ? 0.750 -1.967 -4.756 1.00 97.94 87 GLY A C 1
ATOM 687 O O . GLY A 1 87 ? 0.695 -0.812 -4.329 1.00 97.94 87 GLY A O 1
ATOM 688 N N . CYS A 1 88 ? 1.497 -2.321 -5.797 1.00 98.25 88 CYS A N 1
ATOM 689 C CA . CYS A 1 88 ? 2.265 -1.372 -6.597 1.00 98.25 88 CYS A CA 1
ATOM 690 C C . CYS A 1 88 ? 1.850 -1.448 -8.066 1.00 98.25 88 CYS A C 1
ATOM 692 O O . CYS A 1 88 ? 1.381 -2.478 -8.549 1.00 98.25 88 CYS A O 1
ATOM 694 N N . THR A 1 89 ? 2.002 -0.336 -8.774 1.00 97.94 89 THR A N 1
ATOM 695 C CA . THR A 1 89 ? 1.730 -0.227 -10.206 1.00 97.94 89 THR A CA 1
ATOM 696 C C . THR A 1 89 ? 2.937 0.340 -10.934 1.00 97.94 89 THR A C 1
ATOM 698 O O . THR A 1 89 ? 3.772 1.019 -10.338 1.00 97.94 89 THR A O 1
ATOM 701 N N . CYS A 1 90 ? 3.010 0.055 -12.229 1.00 97.62 90 CYS A N 1
ATOM 702 C CA . CYS A 1 90 ? 4.041 0.560 -13.112 1.00 97.62 90 CYS A CA 1
ATOM 703 C C . CYS A 1 90 ? 3.490 1.717 -13.945 1.00 97.62 90 CYS A C 1
ATOM 705 O O . CYS A 1 90 ? 2.462 1.564 -14.608 1.00 97.62 90 CYS A O 1
ATOM 707 N N . VAL A 1 91 ? 4.161 2.866 -13.910 1.00 96.06 91 VAL A N 1
ATOM 708 C CA . VAL A 1 91 ? 3.728 4.075 -14.617 1.00 96.06 91 VAL A CA 1
ATOM 709 C C . VAL A 1 91 ? 4.850 4.664 -15.453 1.00 96.06 91 VAL A C 1
ATOM 711 O O . VAL A 1 91 ? 6.035 4.473 -15.172 1.00 96.06 91 VAL A O 1
ATOM 714 N N . TRP A 1 92 ? 4.462 5.434 -16.463 1.00 94.75 92 TRP A N 1
ATOM 715 C CA . TRP A 1 92 ? 5.393 6.299 -17.167 1.00 94.75 92 TRP A CA 1
ATOM 716 C C . TRP A 1 92 ? 5.725 7.525 -16.298 1.00 94.75 92 TRP A C 1
ATOM 718 O O . TRP A 1 92 ? 4.849 8.004 -15.577 1.00 94.75 92 TRP A O 1
ATOM 728 N N . PRO A 1 93 ? 6.965 8.047 -16.347 1.00 87.62 93 PRO A N 1
ATOM 729 C CA . PRO A 1 93 ? 7.378 9.210 -15.558 1.00 87.62 93 PRO A CA 1
ATOM 730 C C . PRO A 1 93 ? 6.599 10.486 -15.884 1.00 87.62 93 PRO A C 1
ATOM 732 O O . PRO A 1 93 ? 6.462 11.360 -15.032 1.00 87.62 93 PRO A O 1
ATOM 735 N N . ASN A 1 94 ? 6.120 10.592 -17.123 1.00 82.81 94 ASN A N 1
ATOM 736 C CA . ASN A 1 94 ? 5.376 11.736 -17.624 1.00 82.81 94 ASN A CA 1
ATOM 737 C C . ASN A 1 94 ? 3.905 11.353 -17.795 1.00 82.81 94 ASN A C 1
ATOM 739 O O . ASN A 1 94 ? 3.595 10.212 -18.148 1.00 82.81 94 ASN A O 1
ATOM 743 N N . GLU A 1 95 ? 3.006 12.316 -17.594 1.00 69.62 95 GLU A N 1
ATOM 744 C CA . GLU A 1 95 ? 1.621 12.173 -18.037 1.00 69.62 95 GLU A CA 1
ATOM 745 C C . GLU A 1 95 ? 1.624 11.925 -19.550 1.00 69.62 95 GLU A C 1
ATOM 747 O O . GLU A 1 95 ? 2.292 12.639 -20.301 1.00 69.62 95 GLU A O 1
ATOM 752 N N . PHE A 1 96 ? 0.905 10.898 -20.009 1.00 62.91 96 PHE A N 1
ATOM 753 C CA . PHE A 1 96 ? 0.574 10.827 -21.425 1.00 62.91 96 PHE A CA 1
ATOM 754 C C . PHE A 1 96 ? -0.322 12.027 -21.725 1.00 62.91 96 PHE A C 1
ATOM 756 O O . PHE A 1 96 ? -1.478 12.052 -21.300 1.00 62.91 96 PHE A O 1
ATOM 763 N N . GLU A 1 97 ? 0.192 13.016 -22.456 1.00 55.94 97 GLU A N 1
ATOM 764 C CA . GLU A 1 97 ? -0.686 13.886 -23.230 1.00 55.94 97 GLU A CA 1
ATOM 765 C C . GLU A 1 97 ? -1.399 12.965 -24.222 1.00 55.94 97 GLU A C 1
ATOM 767 O O . GLU A 1 97 ? -0.803 12.492 -25.189 1.00 55.94 97 GLU A O 1
ATOM 772 N N . VAL A 1 98 ? -2.654 12.622 -23.926 1.00 60.34 98 VAL A N 1
ATOM 773 C CA . VAL A 1 98 ? -3.526 11.997 -24.918 1.00 60.34 98 VAL A CA 1
ATOM 774 C C . VAL A 1 98 ? -3.663 13.036 -26.018 1.00 60.34 98 VAL A C 1
ATOM 776 O O . VAL A 1 98 ? -4.284 14.077 -25.805 1.00 60.34 98 VAL A O 1
ATOM 779 N N . ASP A 1 99 ? -3.006 12.799 -27.151 1.00 57.81 99 ASP A N 1
ATOM 780 C CA . ASP A 1 99 ? -3.085 13.697 -28.292 1.00 57.81 99 ASP A CA 1
ATOM 781 C C . ASP A 1 99 ? -4.573 13.808 -28.679 1.00 57.81 99 ASP A C 1
ATOM 783 O O . ASP A 1 99 ? -5.191 12.781 -28.988 1.00 57.81 99 ASP A O 1
ATOM 787 N N . PRO A 1 100 ? -5.193 15.006 -28.646 1.00 60.47 100 PRO A N 1
ATOM 788 C CA . PRO A 1 100 ? -6.621 15.179 -28.932 1.00 60.47 100 PRO A CA 1
ATOM 789 C C . PRO A 1 100 ? -7.054 14.602 -30.289 1.00 60.47 100 PRO A C 1
ATOM 791 O O . PRO A 1 100 ? -8.244 14.411 -30.542 1.00 60.47 100 PRO A O 1
ATOM 794 N N . MET A 1 101 ? -6.097 14.337 -31.182 1.00 59.22 101 MET A N 1
ATOM 795 C CA . MET A 1 101 ? -6.330 13.734 -32.488 1.00 59.22 101 MET A CA 1
ATOM 796 C C . MET A 1 101 ? -6.744 12.251 -32.431 1.00 59.22 101 MET A C 1
ATOM 798 O O . MET A 1 101 ? -7.540 11.844 -33.275 1.00 59.22 101 MET A O 1
ATOM 802 N N . GLU A 1 102 ? -6.317 11.463 -31.434 1.00 58.81 102 GLU A N 1
ATOM 803 C CA . GLU A 1 102 ? -6.760 10.057 -31.295 1.00 58.81 102 GL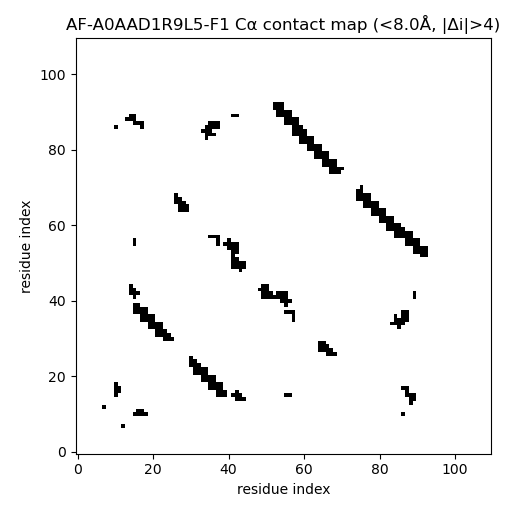U A CA 1
ATOM 804 C C . GLU A 1 102 ? -8.233 9.945 -30.849 1.00 58.81 102 GLU A C 1
ATOM 806 O O . GLU A 1 102 ? -8.933 8.997 -31.210 1.00 58.81 102 GLU A O 1
ATOM 811 N N . GLU A 1 103 ? -8.748 10.935 -30.112 1.00 54.94 103 GLU A N 1
ATOM 812 C CA . GLU A 1 103 ? -10.147 10.968 -29.664 1.00 54.94 103 GLU A CA 1
ATOM 813 C C . GLU A 1 103 ? -11.121 11.258 -30.828 1.00 54.94 103 GLU A C 1
ATOM 815 O O . GLU A 1 103 ? -12.227 10.709 -30.883 1.00 54.94 103 GLU A O 1
ATOM 820 N N . ILE A 1 104 ? -10.696 12.067 -31.809 1.00 56.41 104 ILE A N 1
ATOM 821 C CA . ILE A 1 104 ? -11.491 12.410 -33.002 1.00 56.41 104 ILE A CA 1
ATOM 822 C C . ILE A 1 104 ? -11.623 11.210 -33.951 1.00 56.41 104 ILE A C 1
ATOM 824 O O . ILE A 1 104 ? -12.715 10.970 -34.476 1.00 56.41 104 ILE A O 1
ATOM 828 N N . ASP A 1 105 ? -10.564 10.418 -34.134 1.00 56.12 105 ASP A N 1
ATOM 829 C CA . ASP A 1 105 ? -10.590 9.236 -35.007 1.00 56.12 105 ASP A CA 1
ATOM 830 C C . ASP A 1 105 ? -11.553 8.149 -34.492 1.00 56.12 105 ASP A C 1
ATOM 832 O O . ASP A 1 105 ? -12.234 7.482 -35.28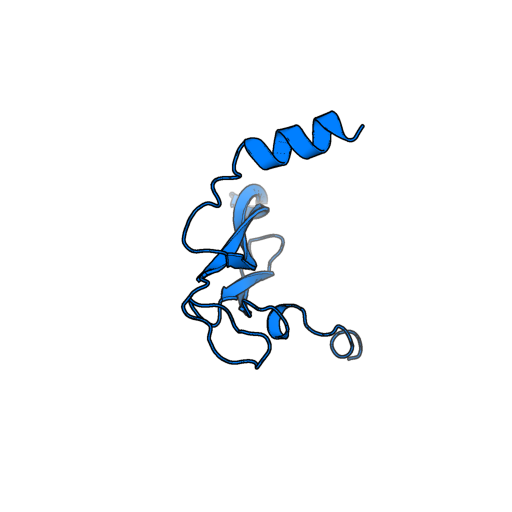0 1.00 56.12 105 ASP A O 1
ATOM 836 N N . ILE A 1 106 ? -11.705 8.014 -33.169 1.00 58.62 106 ILE A N 1
ATOM 837 C CA . ILE A 1 106 ? -12.696 7.117 -32.546 1.00 58.62 106 ILE A CA 1
ATOM 838 C C . ILE A 1 106 ? -14.132 7.622 -32.775 1.00 58.62 106 ILE A C 1
ATOM 840 O O . ILE A 1 106 ? -15.055 6.820 -32.936 1.00 58.62 106 ILE A O 1
ATOM 844 N N . TYR A 1 107 ? -14.344 8.940 -32.807 1.00 55.31 107 TYR A N 1
ATOM 845 C CA . TYR A 1 107 ? -15.674 9.525 -33.001 1.00 55.31 107 TYR A CA 1
ATOM 846 C C . TYR A 1 107 ? -16.119 9.531 -34.471 1.00 55.31 107 TYR A C 1
ATOM 848 O O . TYR A 1 107 ? -17.303 9.376 -34.749 1.00 55.31 107 TYR A O 1
ATOM 856 N N . LEU A 1 108 ? -15.184 9.676 -35.415 1.00 56.16 108 LEU A N 1
ATOM 857 C CA . LEU A 1 108 ? -15.457 9.669 -36.861 1.00 56.16 108 LEU A CA 1
ATOM 858 C C . LEU A 1 108 ? -15.541 8.260 -37.474 1.00 56.16 108 LEU A C 1
ATOM 860 O O . LEU A 1 108 ? -15.903 8.122 -38.642 1.00 56.16 108 LEU A O 1
ATOM 864 N N . SER A 1 109 ? -15.208 7.221 -36.704 1.00 54.09 109 SER A N 1
ATOM 865 C CA . SER A 1 109 ? -15.317 5.810 -37.103 1.00 54.09 109 SER A CA 1
ATOM 866 C C . SER A 1 109 ? -16.582 5.102 -36.579 1.00 54.09 109 SER A C 1
ATOM 868 O O . SER A 1 109 ? -16.760 3.908 -36.838 1.00 54.09 109 SER A O 1
ATOM 870 N N . ARG A 1 110 ? -17.476 5.825 -35.885 1.00 55.72 110 ARG A N 1
ATOM 871 C CA . ARG A 1 110 ? -18.841 5.403 -35.512 1.00 55.72 110 ARG A CA 1
ATOM 872 C C . ARG A 1 110 ? -19.893 6.068 -36.392 1.00 55.72 110 ARG A C 1
ATOM 874 O O . ARG A 1 110 ? -20.917 5.393 -36.640 1.00 55.72 110 ARG A O 1
#

Organism: Pelobates cultripes (NCBI:txid61616)

Foldseek 3Di:
DPDPPPDPPCQVVAQFHWDWDWDADPQKVVRTDTATDGPDQAGADPVRHGDPQKGKAFDKDWDWMWGWDDDPPDIDTDIDIDIGGPHIHIGGPDPPPPPVVVVVVVVVVD

Sequence (110 aa):
MDDLSEIMDIQSRSLAPWDFSLDMDPNRYPMVISEANCLSSVCTDSSGNENPELISLPIQQDIMVLIREQKDCDYVYKLESKRVTVGCTCVWPNEFEVDPMEEIDIYLSR

pLDDT: mean 87.27, std 16.63, range [48.34, 98.56]

Mean predicted aligned error: 9.43 Å

Solvent-accessible surface area (backbone atoms only — not comparable to full-atom values): 6600 Å² total; per-residue (Å²): 137,90,90,78,85,84,63,84,53,60,42,79,71,38,47,18,30,37,50,74,47,78,50,74,38,96,48,34,44,70,36,67,43,72,31,39,42,62,74,44,68,37,12,42,44,99,85,71,46,82,31,86,78,29,34,25,44,76,40,75,46,80,42,80,34,37,39,57,42,80,54,92,96,45,79,46,76,44,83,43,81,44,81,39,29,77,37,41,41,65,39,65,84,59,82,79,77,74,57,72,65,64,62,49,56,61,61,76,73,109

Secondary structure (DSSP, 8-state):
--SSSSS--HHHHSSS-EEEEEEE-TTEESSEEEEEEES-SEEE-TTSSEEEEEEEEEEEEEEEEEEEEEETTEEEEEEEEEEEEEEEEEE-SS-----HHHHHHHHHT-

InterPro domains:
  IPR010345 Interleukin-17 family [PF06083] (14-91)
  IPR020440 Interleukin-17, chordata [PR01932] (16-28)
  IPR020440 Interleukin-17, chordata [PR01932] (35-44)
  IPR020440 Interleukin-17, chordata [PR01932] (77-91)
  IPR029034 Cystine-knot cytokine [G3DSA:2.10.90.10] (2-96)
  IPR029034 Cystine-knot cytokine [SSF57501] (7-93)

Radius of gyration: 20.78 Å; Cα contacts (8 Å, |Δi|>4): 189; chains: 1; bounding box: 34×41×70 Å

Nearest PDB structures (foldseek):
  5nan-assembly2_E  TM=8.737E-01  e=4.154E-10  Homo sapiens
  6hgo-assembly1_A  TM=8.690E-01  e=7.929E-10  Homo sapiens
  3jvf-assembly1_B  TM=8.855E-01  e=1.434E-09  Homo sapiens
  8dyf-assembly1_A  TM=8.719E-01  e=3.782E-09  Homo sapiens
  8usr-assembly2_C  TM=8.666E-01  e=4.952E-09  Homo sapiens